Protein 4K9Z (pdb70)

Structure (mmCIF, N/CA/C/O backbone):
data_4K9Z
#
_entry.id   4K9Z
#
_cell.length_a   60.960
_cell.length_b   60.960
_cell.length_c   173.890
_cell.angle_alpha   90.00
_cell.angle_beta   90.00
_cell.angle_gamma   120.00
#
_symmetry.space_group_name_H-M   'P 62 2 2'
#
loop_
_entity.id
_entity.type
_entity.pdbx_description
1 polymer 'Putative thiol-disulfide oxidoreductase'
2 non-polymer 'CHLORIDE ION'
3 water water
#
loop_
_atom_site.group_PDB
_atom_site.id
_atom_site.type_symbol
_atom_site.label_atom_id
_atom_site.label_alt_id
_atom_site.label_comp_id
_atom_site.label_asym_id
_atom_site.label_entity_id
_atom_site.label_seq_id
_atom_site.pdbx_PDB_ins_code
_atom_site.Cartn_x
_atom_site.Cartn_y
_atom_site.Cartn_z
_atom_site.occupancy
_atom_site.B_iso_or_equiv
_atom_site.auth_seq_id
_atom_site.auth_comp_id
_atom_site.auth_asym_id
_atom_site.auth_atom_id
_atom_site.pdbx_PDB_model_num
ATOM 1 N N . ALA A 1 18 ? 74.346 -4.628 190.817 1.00 80.51 18 ALA A N 1
ATOM 2 C CA . ALA A 1 18 ? 73.735 -3.359 190.432 1.00 67.27 18 ALA A CA 1
ATOM 3 C C . ALA A 1 18 ? 72.691 -2.873 191.439 1.00 73.03 18 ALA A C 1
ATOM 4 O O . ALA A 1 18 ? 72.810 -3.110 192.644 1.00 73.65 18 ALA A O 1
ATOM 6 N N . SER A 1 19 ? 71.667 -2.195 190.928 1.00 69.68 19 SER A N 1
ATOM 7 C CA . SER A 1 19 ? 70.681 -1.515 191.763 1.00 57.23 19 SER A CA 1
ATOM 8 C C . SER A 1 19 ? 69.276 -1.635 191.173 1.00 47.88 19 SER A C 1
ATOM 9 O O . SER A 1 19 ? 68.296 -1.187 191.773 1.00 51.99 19 SER A O 1
ATOM 12 N N . LYS A 1 20 ? 69.186 -2.246 189.997 1.00 43.02 20 LYS A N 1
ATOM 13 C CA . LYS A 1 20 ? 67.900 -2.625 189.433 1.00 45.40 20 LYS A CA 1
ATOM 14 C C . LYS A 1 20 ? 67.383 -3.889 190.112 1.00 36.78 20 LYS A C 1
ATOM 15 O O . LYS A 1 20 ? 66.322 -4.403 189.736 1.00 35.52 20 LYS A O 1
ATOM 21 N N . LEU A 1 21 ? 68.135 -4.386 191.099 1.00 28.75 21 LEU A N 1
ATOM 22 C CA . LEU A 1 21 ? 67.742 -5.590 191.850 1.00 26.52 21 LEU A CA 1
ATOM 23 C C . LEU A 1 21 ? 67.352 -5.278 193.286 1.00 30.22 21 LEU A C 1
ATOM 24 O O . LEU A 1 21 ? 67.104 -6.190 194.076 1.00 26.50 21 LEU A O 1
ATOM 29 N N . LEU A 1 22 ? 67.307 -3.991 193.632 1.00 30.21 22 LEU A N 1
ATOM 30 C CA . LEU A 1 22 ? 66.909 -3.591 194.980 1.00 30.35 22 LEU A CA 1
ATOM 31 C C . LEU A 1 22 ? 65.447 -3.979 195.235 1.00 22.65 22 LEU A C 1
ATOM 32 O O . LEU A 1 22 ? 64.631 -3.968 194.311 1.00 25.86 22 LEU A O 1
ATOM 37 N N . PRO A 1 23 ? 65.124 -4.330 196.485 1.00 26.81 23 PRO A N 1
ATOM 38 C CA . PRO A 1 23 ? 63.724 -4.576 196.837 1.00 28.29 23 PRO A CA 1
ATOM 39 C C . PRO A 1 23 ? 62.875 -3.375 196.436 1.00 34.58 23 PRO A C 1
ATOM 40 O O . PRO A 1 23 ? 63.325 -2.226 196.564 1.00 30.16 23 PRO A O 1
ATOM 44 N N . GLY A 1 24 ? 61.681 -3.630 195.917 1.00 29.61 24 GLY A N 1
ATOM 45 C CA . GLY A 1 24 ? 60.843 -2.551 195.425 1.00 31.33 24 GLY A CA 1
ATOM 46 C C . GLY A 1 24 ? 61.029 -2.280 193.943 1.00 36.63 24 GLY A C 1
ATOM 47 O O . GLY A 1 24 ? 60.174 -1.655 193.318 1.00 36.12 24 GLY A O 1
ATOM 48 N N . GLN A 1 25 ? 62.148 -2.726 193.374 1.00 30.66 25 GLN A N 1
ATOM 49 C CA . GLN A 1 25 ? 62.361 -2.570 191.944 1.00 30.43 25 GLN A CA 1
ATOM 50 C C . GLN A 1 25 ? 61.460 -3.531 191.201 1.00 32.91 25 GLN A C 1
ATOM 51 O O . GLN A 1 25 ? 61.198 -4.639 191.686 1.00 31.71 25 GLN A O 1
ATOM 57 N N . PRO A 1 26 ? 60.973 -3.111 190.026 1.00 34.77 26 PRO A N 1
ATOM 58 C CA . PRO A 1 26 ? 60.171 -4.011 189.196 1.00 40.77 26 PRO A CA 1
ATOM 59 C C . PRO A 1 26 ? 60.942 -5.278 188.856 1.00 39.56 26 PRO A C 1
ATOM 60 O O . PRO A 1 26 ? 62.143 -5.222 188.575 1.00 35.90 26 PRO A O 1
ATOM 64 N N . ALA A 1 27 ? 60.252 -6.411 188.905 1.00 33.28 27 ALA A N 1
ATOM 65 C CA . ALA A 1 27 ? 60.835 -7.687 188.510 1.00 29.11 27 ALA A CA 1
ATOM 66 C C . ALA A 1 27 ? 61.113 -7.680 187.011 1.00 31.98 27 ALA A C 1
ATOM 67 O O . ALA A 1 27 ? 60.376 -7.053 186.244 1.00 38.43 27 ALA A O 1
ATOM 69 N N . ILE A 1 28 ? 62.167 -8.371 186.587 1.00 30.71 28 ILE A N 1
ATOM 70 C CA . ILE A 1 28 ? 62.497 -8.441 185.167 1.00 30.15 28 ILE A CA 1
ATOM 71 C C . ILE A 1 28 ? 61.911 -9.701 184.532 1.00 34.05 28 ILE A C 1
ATOM 72 O O . ILE A 1 28 ? 62.192 -10.816 184.975 1.00 33.24 28 ILE A O 1
ATOM 77 N N . ASP A 1 29 ? 61.100 -9.537 183.491 1.00 28.41 29 ASP A N 1
ATOM 78 C CA . ASP A 1 29 ? 60.448 -10.691 182.887 1.00 28.21 29 ASP A CA 1
ATOM 79 C C . ASP A 1 29 ? 61.480 -11.578 182.213 1.00 32.80 29 ASP A C 1
ATOM 80 O O . ASP A 1 29 ? 62.531 -11.098 181.772 1.00 33.97 29 ASP A O 1
ATOM 85 N N . PHE A 1 30 ? 61.194 -12.876 182.173 1.00 32.39 30 PHE A N 1
ATOM 86 C CA . PHE A 1 30 ? 61.942 -13.806 181.331 1.00 29.29 30 PHE A CA 1
ATOM 87 C C . PHE A 1 30 ? 61.040 -14.941 180.870 1.00 28.91 30 PHE A C 1
ATOM 88 O O . PHE A 1 30 ? 59.949 -15.146 181.418 1.00 32.97 30 PHE A O 1
ATOM 96 N N . GLU A 1 31 ? 61.473 -15.658 179.840 1.00 26.23 31 GLU A N 1
ATOM 97 C CA . GLU A 1 31 ? 60.658 -16.743 179.317 1.00 27.39 31 GLU A CA 1
ATOM 98 C C . GLU A 1 31 ? 61.176 -18.067 179.835 1.00 27.48 31 GLU A C 1
ATOM 99 O O . GLU A 1 31 ? 62.349 -18.191 180.211 1.00 36.60 31 GLU A O 1
ATOM 105 N N . MET A 1 32 ? 60.293 -19.052 179.841 1.00 29.76 32 MET A N 1
ATOM 106 C CA . MET A 1 32 ? 60.642 -20.377 180.314 1.00 30.78 32 MET A CA 1
ATOM 107 C C . MET A 1 32 ? 59.783 -21.393 179.586 1.00 32.31 32 MET A C 1
ATOM 108 O O . MET A 1 32 ? 58.683 -21.072 179.137 1.00 42.67 32 MET A O 1
ATOM 113 N N . LEU A 1 33 ? 60.298 -22.614 179.462 1.00 30.36 33 LEU A N 1
ATOM 114 C CA . LEU A 1 33 ? 59.596 -23.702 178.793 1.00 34.55 33 LEU A CA 1
ATOM 115 C C . LEU A 1 33 ? 59.070 -24.665 179.838 1.00 36.68 33 LEU A C 1
ATOM 116 O O . LEU A 1 33 ? 59.756 -24.917 180.837 1.00 31.92 33 LEU A O 1
ATOM 121 N N . ASP A 1 34 ? 57.864 -25.193 179.629 1.00 32.52 34 ASP A N 1
ATOM 122 C CA . ASP A 1 34 ? 57.391 -26.322 180.430 1.00 38.85 34 ASP A CA 1
ATOM 123 C C . ASP A 1 34 ? 57.860 -27.619 179.787 1.00 39.46 34 ASP A C 1
ATOM 124 O O . ASP A 1 34 ? 58.541 -27.581 178.766 1.00 39.87 34 ASP A O 1
ATOM 129 N N . VAL A 1 35 ? 57.500 -28.750 180.351 1.00 39.19 35 VAL A N 1
ATOM 130 C CA . VAL A 1 35 ? 57.988 -30.022 179.871 1.00 35.06 35 VAL A CA 1
ATOM 131 C C . VAL A 1 35 ? 57.261 -30.438 178.596 1.00 36.29 35 VAL A C 1
ATOM 132 O O . VAL A 1 35 ? 57.709 -31.280 177.891 1.00 40.75 35 VAL A O 1
ATOM 136 N N . GLU A 1 36 ? 56.122 -29.825 178.362 1.00 38.50 36 GLU A N 1
ATOM 137 C CA . GLU A 1 36 ? 55.399 -30.028 177.109 1.00 47.65 36 GLU A CA 1
A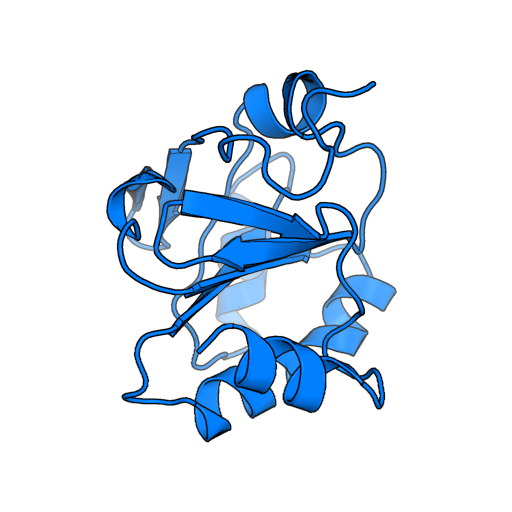TOM 138 C C . GLU A 1 36 ? 55.901 -29.121 176.024 1.00 51.75 36 GLU A C 1
ATOM 139 O O . GLU A 1 36 ? 55.427 -29.237 174.935 1.00 53.96 36 GLU A O 1
ATOM 145 N N . GLY A 1 37 ? 56.818 -28.201 176.320 1.00 48.28 37 GLY A N 1
ATOM 146 C CA . GLY A 1 37 ? 57.374 -27.282 175.337 1.00 45.43 37 GLY A CA 1
ATOM 147 C C . GLY A 1 37 ? 56.663 -25.946 175.162 1.00 46.96 37 GLY A C 1
ATOM 148 O O . GLY A 1 37 ? 57.054 -25.138 174.316 1.00 46.43 37 GLY A O 1
ATOM 149 N N . ASN A 1 38 ? 55.622 -25.693 175.948 1.00 48.14 38 ASN A N 1
ATOM 150 C CA . ASN A 1 38 ? 54.952 -24.399 175.879 1.00 53.19 38 ASN A CA 1
ATOM 151 C C . ASN A 1 38 ? 55.838 -23.312 176.473 1.00 50.68 38 ASN A C 1
ATOM 152 O O . ASN A 1 38 ? 56.374 -23.476 177.570 1.00 42.26 38 ASN A O 1
ATOM 157 N N . VAL A 1 39 ? 56.001 -22.208 175.752 1.00 47.24 39 VAL A N 1
ATOM 158 C CA . VAL A 1 39 ? 56.738 -21.072 176.297 1.00 47.77 39 VAL A CA 1
ATOM 159 C C . VAL A 1 39 ? 55.838 -20.292 177.252 1.00 46.40 39 VAL A C 1
ATOM 160 O O . VAL A 1 39 ? 54.701 -19.971 176.915 1.00 51.65 39 VAL A O 1
ATOM 164 N N . LYS A 1 40 ? 56.336 -20.010 178.453 1.00 33.79 40 LYS A N 1
ATOM 165 C CA . LYS A 1 40 ? 55.605 -19.174 179.399 1.00 33.00 40 LYS A CA 1
ATOM 166 C C . LYS A 1 40 ? 56.476 -17.978 179.766 1.00 32.14 40 LYS A C 1
ATOM 167 O O . LYS A 1 40 ? 57.685 -17.990 179.523 1.00 36.98 40 LYS A O 1
ATOM 173 N N . HIS A 1 41 ? 55.865 -16.938 180.321 1.00 34.47 41 HIS A N 1
ATOM 174 C CA . HIS A 1 41 ? 56.632 -15.778 180.771 1.00 33.13 41 HIS A CA 1
ATOM 175 C C . HIS A 1 41 ? 56.500 -15.620 182.270 1.00 28.89 41 HIS A C 1
ATOM 176 O O . HIS A 1 41 ? 55.469 -15.980 182.842 1.00 34.17 41 HIS A O 1
ATOM 183 N N . LEU A 1 42 ? 57.542 -15.092 182.914 1.00 31.93 42 LEU A N 1
ATOM 184 C CA . LEU A 1 42 ? 57.462 -14.807 184.337 1.00 29.92 42 LEU A CA 1
ATOM 185 C C . LEU A 1 42 ? 56.286 -13.869 184.585 1.00 33.97 42 LEU A C 1
ATOM 186 O O . LEU A 1 42 ? 55.561 -14.015 185.569 1.00 30.64 42 LEU A O 1
ATOM 191 N N . ALA A 1 43 ? 56.077 -12.929 183.665 1.00 32.64 43 ALA A N 1
ATOM 192 C CA . ALA A 1 43 ? 55.018 -11.937 183.825 1.00 33.13 43 ALA A CA 1
ATOM 193 C C . ALA A 1 43 ? 53.610 -12.548 183.795 1.00 37.79 43 ALA A C 1
ATOM 194 O O . ALA A 1 43 ? 52.650 -11.920 184.249 1.00 37.71 43 ALA A O 1
ATOM 196 N N . ASP A 1 44 ? 53.484 -13.765 183.269 1.00 34.60 44 ASP A N 1
ATOM 197 C CA . ASP A 1 44 ? 52.207 -14.488 183.315 1.00 33.16 44 ASP A CA 1
ATOM 198 C C . ASP A 1 44 ? 51.688 -14.718 184.733 1.00 37.61 44 ASP A C 1
ATOM 199 O O . ASP A 1 44 ? 50.497 -14.960 184.930 1.00 36.05 44 ASP A O 1
ATOM 204 N N . PHE A 1 45 ? 52.587 -14.650 185.714 1.00 32.62 45 PHE A N 1
ATOM 205 C CA . PHE A 1 45 ? 52.252 -14.950 187.102 1.00 28.03 45 PHE A CA 1
ATOM 206 C C . PHE A 1 45 ? 52.046 -13.677 187.928 1.00 28.12 45 PHE A C 1
ATOM 207 O O . PHE A 1 45 ? 51.812 -13.731 189.143 1.00 32.17 45 PHE A O 1
ATOM 215 N N . LYS A 1 46 ? 52.137 -12.535 187.251 1.00 30.78 46 LYS A N 1
ATOM 216 C CA . LYS A 1 46 ? 51.859 -11.233 187.854 1.00 38.52 46 LYS A CA 1
ATOM 217 C C . LYS A 1 46 ? 50.551 -11.279 188.640 1.00 34.41 46 LYS A C 1
ATOM 218 O O . LYS A 1 46 ? 49.549 -11.800 188.153 1.00 37.65 46 LYS A O 1
ATOM 224 N N . GLY A 1 47 ? 50.560 -10.752 189.858 1.00 35.75 47 GLY A N 1
ATOM 225 C CA . GLY A 1 47 ? 49.368 -10.779 190.681 1.00 39.70 47 GLY A CA 1
ATOM 226 C C . GLY A 1 47 ? 49.478 -11.827 191.764 1.00 41.46 47 GLY A C 1
ATOM 227 O O . GLY A 1 47 ? 48.761 -11.773 192.765 1.00 33.76 47 GLY A O 1
ATOM 228 N N . LYS A 1 48 ? 50.381 -12.785 191.563 1.00 41.30 48 LYS A N 1
ATOM 229 C CA . LYS A 1 48 ? 50.701 -13.759 192.596 1.00 34.40 48 LYS A CA 1
ATOM 230 C C . LYS A 1 48 ? 52.119 -13.535 193.105 1.00 24.84 48 LYS A C 1
ATOM 231 O O . LYS A 1 48 ? 52.985 -13.057 192.369 1.00 25.95 48 LYS A O 1
ATOM 237 N N . VAL A 1 49 ? 52.337 -13.854 194.372 1.00 22.07 49 VAL A N 1
ATOM 238 C CA . VAL A 1 49 ? 53.702 -13.909 194.901 1.00 25.96 49 VAL A CA 1
ATOM 239 C C . VAL A 1 49 ? 54.426 -14.974 194.081 1.00 34.29 49 VAL A C 1
ATOM 240 O O . VAL A 1 49 ? 53.831 -15.992 193.729 1.00 28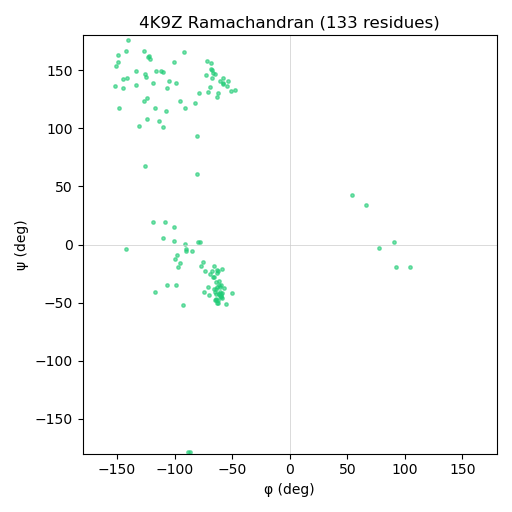.37 49 VAL A O 1
ATOM 244 N N . ILE A 1 50 ? 55.691 -14.734 193.742 1.00 25.47 50 ILE A N 1
ATOM 245 C CA . ILE A 1 50 ? 56.433 -15.688 192.929 1.00 18.96 50 ILE A CA 1
ATOM 246 C C . ILE A 1 50 ? 57.724 -16.021 193.675 1.00 26.91 50 ILE A C 1
ATOM 247 O O . ILE A 1 50 ? 58.482 -15.113 194.022 1.00 20.33 50 ILE A O 1
ATOM 252 N N . TYR A 1 51 ? 57.953 -17.305 193.948 1.00 19.82 51 TYR A N 1
ATOM 253 C CA . TYR A 1 51 ? 59.199 -17.763 194.580 1.00 17.67 51 TYR A CA 1
ATOM 254 C C . TYR A 1 51 ? 59.897 -18.683 193.578 1.00 20.72 51 TYR A C 1
ATOM 255 O O . TYR A 1 51 ? 59.356 -19.720 193.196 1.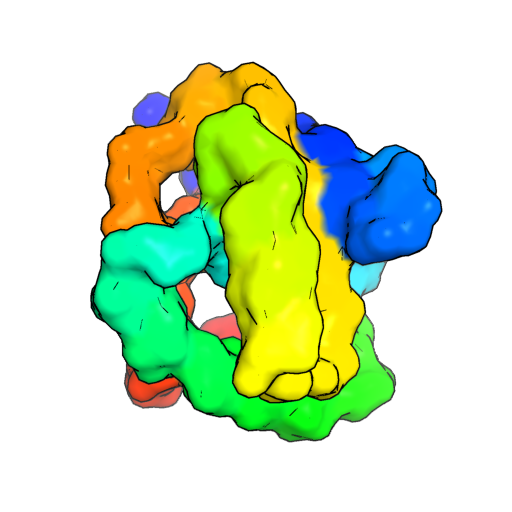00 20.63 51 TYR A O 1
ATOM 264 N N . ILE A 1 52 ? 61.085 -18.291 193.131 1.00 18.42 52 ILE A N 1
ATOM 265 C CA . ILE A 1 52 ? 61.781 -19.014 192.068 1.00 15.63 52 ILE A CA 1
ATOM 266 C C . ILE A 1 52 ? 62.970 -19.804 192.607 1.00 17.22 52 ILE A C 1
ATOM 267 O O . ILE A 1 52 ? 63.750 -19.286 193.403 1.00 17.10 52 ILE A O 1
ATOM 272 N N . ASP A 1 53 ? 63.094 -21.057 192.161 1.00 15.66 53 ASP A N 1
ATOM 273 C CA . ASP A 1 53 ? 64.225 -21.928 192.484 1.00 16.03 53 ASP A CA 1
ATOM 274 C C . ASP A 1 53 ? 64.992 -22.168 191.197 1.00 16.75 53 ASP A C 1
ATOM 275 O O . ASP A 1 53 ? 64.540 -22.920 190.330 1.00 17.76 53 ASP A O 1
ATOM 280 N N . LEU A 1 54 ? 66.153 -21.533 191.080 1.00 14.54 54 LEU A N 1
ATOM 281 C CA . LEU A 1 54 ? 67.021 -21.730 189.926 1.00 18.62 54 LEU A CA 1
ATOM 282 C C . LEU A 1 54 ? 67.982 -22.855 190.234 1.00 17.34 54 LEU A C 1
ATOM 283 O O . LEU A 1 54 ? 68.775 -22.752 191.166 1.00 16.40 54 LEU A O 1
ATOM 288 N N . TRP A 1 55 ? 67.910 -23.936 189.457 1.00 13.84 55 TRP A N 1
ATOM 289 C CA . TRP A 1 55 ? 68.686 -25.128 189.782 1.00 14.46 55 TRP A CA 1
ATOM 290 C C . TRP A 1 55 ? 69.211 -25.697 188.465 1.00 20.17 55 TRP A C 1
ATOM 291 O O . TRP A 1 55 ? 68.908 -25.166 187.394 1.00 20.48 55 TRP A O 1
ATOM 302 N N . ALA A 1 56 ? 70.013 -26.756 188.549 1.00 20.00 56 ALA A N 1
ATOM 303 C CA . ALA A 1 56 ? 70.399 -27.523 187.361 1.00 19.71 56 ALA A CA 1
ATOM 304 C C . ALA A 1 56 ? 70.613 -28.970 187.766 1.00 21.97 56 ALA A C 1
ATOM 305 O O . ALA A 1 56 ? 70.873 -29.256 188.926 1.00 21.13 56 ALA A O 1
ATOM 307 N N . THR A 1 57 ? 70.496 -29.883 186.802 1.00 23.62 57 THR A N 1
ATOM 308 C CA . THR A 1 57 ? 70.500 -31.310 187.108 1.00 17.50 57 THR A CA 1
ATOM 309 C C . THR A 1 57 ? 71.820 -31.802 187.676 1.00 20.10 57 THR A C 1
ATOM 310 O O . THR A 1 57 ? 71.861 -32.841 188.332 1.00 24.36 57 THR A O 1
ATOM 314 N N A TRP A 1 58 ? 72.895 -31.053 187.413 0.47 18.22 58 TRP A N 1
ATOM 315 N N B TRP A 1 58 ? 72.908 -31.086 187.407 0.53 18.29 58 TRP A N 1
ATOM 316 C CA A TRP A 1 58 ? 74.239 -31.398 187.889 0.47 22.20 58 TRP A CA 1
ATOM 317 C CA B TRP A 1 58 ? 74.206 -31.492 187.948 0.53 20.25 58 TRP A CA 1
ATOM 318 C C A TRP A 1 58 ? 74.587 -30.743 189.224 0.47 20.39 58 TRP A C 1
ATOM 319 C C B TRP A 1 58 ? 74.622 -30.700 189.194 0.53 20.19 58 TRP A C 1
ATOM 320 O O A TRP A 1 58 ? 75.626 -31.026 189.821 0.47 24.25 58 TRP A O 1
ATOM 321 O O B TRP A 1 58 ? 75.720 -30.880 189.720 0.53 23.24 58 TRP A O 1
ATOM 342 N N . CYS A 1 59 ? 73.729 -29.837 189.674 1.00 17.94 59 CYS A N 1
ATOM 343 C CA . CYS A 1 59 ? 74.002 -29.061 190.895 1.00 15.15 59 CYS A CA 1
ATOM 344 C C . CYS A 1 59 ? 73.526 -29.807 192.142 1.00 15.80 59 CYS A C 1
ATOM 345 O O . CYS A 1 59 ? 72.347 -29.768 192.486 1.00 17.46 59 CYS A O 1
ATOM 348 N N . GLY A 1 60 ? 74.434 -30.499 192.823 1.00 15.99 60 GLY A N 1
ATOM 349 C CA . GLY A 1 60 ? 74.058 -31.274 193.999 1.00 16.39 60 GLY A CA 1
ATOM 350 C C . GLY A 1 60 ? 73.353 -30.449 195.060 1.00 18.86 60 GLY A C 1
ATOM 351 O O . GLY A 1 60 ? 72.276 -30.821 195.530 1.00 18.23 60 GLY A O 1
ATOM 352 N N . PRO A 1 61 ? 73.950 -29.316 195.434 1.00 16.48 61 PRO A N 1
ATOM 353 C CA . PRO A 1 61 ? 73.332 -28.518 196.496 1.00 22.05 61 PRO A CA 1
ATOM 354 C C . PRO A 1 61 ? 71.969 -27.943 196.084 1.00 15.93 61 PRO A C 1
ATOM 355 O O . PRO A 1 61 ? 71.122 -27.727 196.967 1.00 16.59 61 PRO A O 1
ATOM 359 N N . CYS A 1 62 ? 71.751 -27.712 194.789 1.00 16.99 62 CYS A N 1
ATOM 360 C CA . CYS A 1 62 ? 70.443 -27.258 194.311 1.00 16.91 62 CYS A CA 1
ATOM 361 C C . CYS A 1 62 ? 69.409 -28.339 194.572 1.00 18.55 62 CYS A C 1
ATOM 362 O O . CYS A 1 62 ? 68.325 -28.068 195.082 1.00 16.89 62 CYS A O 1
ATOM 365 N N . ILE A 1 63 ? 69.746 -29.574 194.207 1.00 16.35 63 ILE A N 1
ATOM 366 C CA . ILE A 1 63 ? 68.816 -30.682 194.374 1.00 21.91 63 ILE A CA 1
ATOM 367 C C . ILE A 1 63 ? 68.565 -30.976 195.857 1.00 19.83 63 ILE A C 1
ATOM 368 O O . ILE A 1 63 ? 67.490 -31.437 196.235 1.00 23.70 63 ILE A O 1
ATOM 373 N N . GLN A 1 64 ? 69.538 -30.668 196.707 1.00 18.96 64 GLN A N 1
ATOM 374 C CA . GLN A 1 64 ? 69.320 -30.804 198.143 1.00 23.60 64 GLN A CA 1
ATOM 375 C C . GLN A 1 64 ? 68.227 -29.885 198.705 1.00 25.52 64 GLN A C 1
ATOM 376 O O . GLN A 1 64 ? 67.664 -30.178 199.755 1.00 23.72 64 GLN A O 1
ATOM 382 N N . GLU A 1 65 ? 67.912 -28.796 198.001 1.00 16.26 65 GLU A N 1
ATOM 383 C CA . GLU A 1 65 ? 66.842 -27.886 198.420 1.00 14.60 65 GLU A CA 1
ATOM 384 C C . GLU A 1 65 ? 65.489 -28.277 197.835 1.00 16.20 65 GLU A C 1
ATOM 385 O O . GLU A 1 65 ? 64.477 -27.646 198.133 1.00 15.97 65 GLU A O 1
ATOM 391 N N . SER A 1 66 ? 65.471 -29.280 196.965 1.00 16.87 66 SER A N 1
ATOM 392 C CA . SER A 1 66 ? 64.218 -29.637 196.295 1.00 17.09 66 SER A CA 1
ATOM 393 C C . SER A 1 66 ? 63.114 -30.153 197.230 1.00 20.04 66 SER A C 1
ATOM 394 O O . SER A 1 66 ? 61.959 -29.762 197.079 1.00 21.36 66 SER A O 1
ATOM 397 N N . PRO A 1 67 ? 63.454 -31.026 198.203 1.00 20.39 67 PRO A N 1
ATOM 398 C CA . PRO A 1 67 ? 62.368 -31.413 199.112 1.00 26.22 67 PRO A CA 1
ATOM 399 C C . PRO A 1 67 ? 61.733 -30.227 199.842 1.00 24.12 67 PRO A C 1
ATOM 400 O O . PRO A 1 67 ? 60.505 -30.200 199.961 1.00 22.19 67 PRO A O 1
ATOM 404 N N . ALA A 1 68 ? 62.534 -29.271 200.311 1.00 19.72 68 ALA A N 1
ATOM 405 C CA . ALA A 1 68 ? 61.985 -28.097 200.989 1.00 23.52 68 ALA A CA 1
ATOM 406 C C . ALA A 1 68 ? 61.138 -27.248 200.055 1.00 23.10 68 ALA A C 1
ATOM 407 O O . ALA A 1 68 ? 60.098 -26.729 200.458 1.00 22.96 68 ALA A O 1
ATOM 409 N N . PHE A 1 69 ? 61.595 -27.081 198.818 1.00 19.27 69 PHE A N 1
ATOM 410 C CA . PHE A 1 69 ? 60.850 -26.289 197.840 1.00 19.57 69 PHE A CA 1
ATOM 411 C C . PHE A 1 69 ? 59.509 -26.946 197.536 1.00 20.53 69 PHE A C 1
ATOM 412 O O . PHE A 1 69 ? 58.470 -26.280 197.549 1.00 22.09 69 PHE A O 1
ATOM 420 N N . GLU A 1 70 ? 59.528 -28.256 197.300 1.00 17.84 70 GLU A N 1
ATOM 421 C CA . GLU A 1 70 ? 58.278 -29.008 197.097 1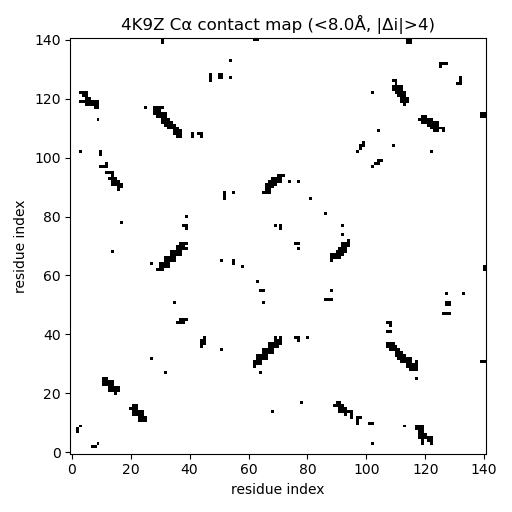.00 23.64 70 GLU A CA 1
ATOM 422 C C . GLU A 1 70 ? 57.350 -28.939 198.313 1.00 24.50 70 GLU A C 1
ATOM 423 O O . GLU A 1 70 ? 56.140 -28.717 198.167 1.00 27.10 70 GLU A O 1
ATOM 429 N N . ALA A 1 71 ? 57.916 -29.112 199.507 1.00 26.49 71 ALA A N 1
ATOM 430 C CA . ALA A 1 71 ? 57.136 -29.060 200.745 1.00 30.15 71 ALA A CA 1
ATOM 431 C C . ALA A 1 71 ? 56.466 -27.702 200.933 1.00 28.53 71 ALA A C 1
ATOM 432 O O . ALA A 1 71 ? 55.319 -27.624 201.372 1.00 29.13 71 ALA A O 1
ATOM 434 N N . LEU A 1 72 ? 57.189 -26.628 200.624 1.00 24.18 72 LEU A N 1
ATOM 435 C CA . LEU A 1 72 ? 56.609 -25.292 200.661 1.00 21.50 72 LEU A CA 1
ATOM 436 C C . LEU A 1 72 ? 55.464 -25.183 199.661 1.00 25.34 72 LEU A C 1
ATOM 437 O O . LEU A 1 72 ? 54.404 -24.609 199.961 1.00 27.91 72 LEU A O 1
ATOM 442 N N . GLY A 1 73 ? 55.678 -25.736 198.470 1.00 25.32 73 GLY A N 1
ATOM 443 C CA . GLY A 1 73 ? 54.661 -25.698 197.429 1.00 28.32 73 GLY A CA 1
ATOM 444 C C . GLY A 1 73 ? 53.395 -26.395 197.887 1.00 36.88 73 GLY A C 1
ATOM 445 O O . GLY A 1 73 ? 52.278 -25.971 197.569 1.00 37.64 73 GLY A O 1
ATOM 446 N N . LYS A 1 74 ? 53.574 -27.466 198.648 1.00 28.20 74 LYS A N 1
ATOM 447 C CA . LYS A 1 74 ? 52.445 -28.215 199.177 1.00 34.22 74 LYS A CA 1
ATOM 448 C C . LYS A 1 74 ? 51.726 -27.412 200.256 1.00 37.25 74 LYS A C 1
ATOM 449 O O . LYS A 1 74 ? 50.494 -27.357 200.280 1.00 34.46 74 LYS A O 1
ATOM 455 N N . LYS A 1 75 ? 52.493 -26.783 201.145 1.00 33.16 75 LYS A N 1
ATOM 456 C CA . LYS A 1 75 ? 51.906 -26.041 202.264 1.00 39.54 75 LYS A CA 1
ATOM 457 C C . LYS A 1 75 ? 51.062 -24.851 201.804 1.00 42.65 75 LYS A C 1
ATOM 458 O O . LYS A 1 75 ? 50.024 -24.541 202.400 1.00 41.31 75 LYS A O 1
ATOM 464 N N . TYR A 1 76 ? 51.502 -24.193 200.738 1.00 32.17 76 TYR A N 1
ATOM 465 C CA . TYR A 1 76 ? 50.841 -22.976 200.285 1.00 31.47 76 TYR A CA 1
ATOM 466 C C . TYR A 1 76 ? 49.926 -23.236 199.097 1.00 30.89 76 TYR A C 1
ATOM 467 O O . TYR A 1 76 ? 49.505 -22.303 198.408 1.00 34.00 76 TYR A O 1
ATOM 476 N N . VAL A 1 77 ? 49.612 -24.509 198.855 1.00 27.29 77 VAL A N 1
ATOM 477 C CA . VAL A 1 77 ? 48.773 -24.856 197.719 1.00 31.79 77 VAL A CA 1
ATOM 478 C C . VAL A 1 77 ? 47.450 -24.101 197.867 1.00 34.17 77 VAL A C 1
ATOM 479 O O . VAL A 1 77 ? 46.938 -23.942 198.983 1.00 38.50 77 VAL A O 1
ATOM 483 N N . GLY A 1 78 ? 46.947 -23.554 196.765 1.00 39.53 78 GLY A N 1
ATOM 484 C CA . GLY A 1 78 ? 45.712 -22.787 196.817 1.00 43.52 78 GLY A CA 1
ATOM 485 C C . GLY A 1 78 ? 45.831 -21.370 197.364 1.00 50.55 78 GLY A C 1
ATOM 486 O O . GLY A 1 78 ? 44.834 -20.645 197.409 1.00 51.59 78 GLY A O 1
ATOM 487 N N . LYS A 1 79 ? 47.027 -20.966 197.796 1.00 40.81 79 LYS A N 1
ATOM 488 C CA . LYS A 1 79 ? 47.242 -19.566 198.172 1.00 42.31 79 LYS A CA 1
ATOM 489 C C . LYS A 1 79 ? 47.738 -18.792 196.951 1.00 41.83 79 LYS A C 1
ATOM 490 O O . LYS A 1 79 ? 48.129 -19.395 195.949 1.00 37.34 79 LYS A O 1
ATOM 496 N N . ASP A 1 80 ? 47.704 -17.464 197.017 1.00 36.11 80 ASP A N 1
ATOM 497 C CA . ASP A 1 80 ? 48.074 -16.651 195.860 1.00 36.96 80 ASP A CA 1
ATOM 498 C C . ASP A 1 80 ? 49.589 -16.511 195.718 1.00 33.63 80 ASP A C 1
ATOM 499 O O . ASP A 1 80 ? 50.130 -15.404 195.757 1.00 31.20 80 ASP A O 1
ATOM 504 N N . ILE A 1 81 ? 50.244 -17.655 195.550 1.00 31.05 81 ILE A N 1
ATOM 505 C CA . ILE A 1 81 ? 51.691 -17.741 195.377 1.00 27.16 81 ILE A CA 1
ATOM 506 C C . ILE A 1 81 ? 51.963 -18.886 194.407 1.00 31.72 81 ILE A C 1
ATOM 507 O O . ILE A 1 81 ? 51.244 -19.899 194.417 1.00 32.03 81 ILE A O 1
ATOM 512 N N . VAL A 1 82 ? 52.952 -18.709 193.532 1.00 27.19 82 VAL A N 1
ATOM 513 C CA . VAL A 1 82 ? 53.396 -19.785 192.651 1.00 23.26 82 VAL A CA 1
ATOM 514 C C . VAL A 1 82 ? 54.862 -20.098 192.947 1.00 26.16 82 VAL A C 1
ATOM 515 O O . VAL A 1 82 ? 55.650 -19.194 193.213 1.00 22.40 82 VAL A O 1
ATOM 519 N N . PHE A 1 83 ? 55.202 -21.383 192.956 1.00 21.82 83 PHE A N 1
ATOM 520 C CA . PHE A 1 83 ? 56.578 -21.825 193.186 1.00 25.09 83 PHE A CA 1
ATOM 521 C C . PHE A 1 83 ? 57.148 -22.321 191.861 1.00 25.95 83 PHE A C 1
ATOM 522 O O . PHE A 1 83 ? 56.649 -23.297 191.291 1.00 23.20 83 PHE A O 1
ATOM 530 N N . LEU A 1 84 ? 58.167 -21.631 191.351 1.00 21.87 84 LEU A N 1
ATOM 531 C CA . LEU A 1 84 ? 58.678 -21.924 190.017 1.00 18.28 84 LEU A CA 1
ATOM 532 C C . LEU A 1 84 ? 60.053 -22.567 190.059 1.00 18.85 84 LEU A C 1
ATOM 533 O O . LEU A 1 84 ? 61.060 -21.879 190.239 1.00 17.98 84 LEU A O 1
ATOM 538 N N . PRO A 1 85 ? 60.110 -23.891 189.880 1.00 19.07 85 PRO A N 1
ATOM 539 C CA . PRO A 1 85 ? 61.441 -24.481 189.735 1.00 17.67 85 PRO A CA 1
ATOM 540 C C . PRO A 1 85 ? 61.878 -24.319 188.289 1.00 23.90 85 PRO A C 1
ATOM 541 O O . PRO A 1 85 ? 61.186 -24.749 187.351 1.00 22.67 85 PRO A O 1
ATOM 545 N N . VAL A 1 86 ? 63.011 -23.654 188.105 1.00 20.73 86 VAL A N 1
ATOM 546 C CA . VAL A 1 86 ? 63.465 -23.297 186.769 1.00 18.47 86 VAL A CA 1
ATOM 547 C C . VAL A 1 86 ? 64.866 -23.851 186.570 1.00 17.42 86 VAL A C 1
ATOM 548 O O . VAL A 1 86 ? 65.832 -23.388 187.171 1.00 18.59 86 VAL A O 1
ATOM 552 N N . SER A 1 87 ? 64.958 -24.889 185.749 1.00 18.68 87 SER A N 1
ATOM 553 C CA . SER A 1 87 ? 66.248 -25.427 185.366 1.00 18.07 87 SER A CA 1
ATOM 554 C C . SER A 1 87 ? 67.016 -24.467 184.464 1.00 23.50 87 SER A C 1
ATOM 555 O O . SER A 1 87 ? 66.450 -23.887 183.520 1.00 22.79 87 SER A O 1
ATOM 558 N N . THR A 1 88 ? 68.304 -24.308 184.750 1.00 20.64 88 THR A N 1
ATOM 559 C CA . THR A 1 88 ? 69.174 -23.496 183.913 1.00 22.86 88 THR A CA 1
ATOM 560 C C . THR A 1 88 ? 70.151 -24.378 183.131 1.00 28.01 88 THR A C 1
ATOM 561 O O . THR A 1 88 ? 71.189 -23.898 182.675 1.00 31.64 88 THR A O 1
ATOM 565 N N . ASP A 1 89 ? 69.830 -25.664 182.996 1.00 28.79 89 ASP A N 1
ATOM 566 C CA . ASP A 1 89 ? 70.689 -26.570 182.240 1.00 34.51 89 ASP A CA 1
ATOM 567 C C . ASP A 1 89 ? 70.918 -25.998 180.849 1.00 32.73 89 ASP A C 1
ATOM 568 O O . ASP A 1 89 ? 69.983 -25.478 180.233 1.00 32.40 89 ASP A O 1
ATOM 573 N N . THR A 1 90 ? 72.171 -26.052 180.394 1.00 33.67 90 THR A N 1
ATOM 574 C CA . THR A 1 90 ? 72.560 -25.527 179.078 1.00 40.54 90 THR A CA 1
ATOM 575 C C . THR A 1 90 ? 71.637 -26.051 177.979 1.00 37.02 90 THR A C 1
ATOM 576 O O . THR A 1 90 ? 71.237 -25.305 177.086 1.00 38.04 90 THR A O 1
ATOM 580 N N . THR A 1 91 ? 71.293 -27.334 178.055 1.00 44.90 91 THR A N 1
ATOM 581 C CA . THR A 1 91 ? 70.331 -27.913 177.119 1.00 44.50 91 THR A CA 1
ATOM 582 C C . THR A 1 91 ? 69.136 -28.558 177.820 1.00 41.99 91 THR A C 1
ATOM 583 O O . THR A 1 91 ? 69.182 -28.878 179.008 1.00 33.87 91 THR A O 1
ATOM 587 N N . THR A 1 92 ? 68.068 -28.743 177.059 1.00 41.35 92 THR A N 1
ATOM 588 C CA . THR A 1 92 ? 66.821 -29.313 177.552 1.00 31.26 92 THR A CA 1
ATOM 589 C C . THR A 1 92 ? 66.893 -30.822 177.864 1.00 37.97 92 THR A C 1
ATOM 590 O O . THR A 1 92 ? 66.274 -31.291 178.820 1.00 39.66 92 THR A O 1
ATOM 594 N N . LYS A 1 93 ? 67.640 -31.591 177.076 1.00 36.67 93 LYS A N 1
ATOM 595 C CA . LYS A 1 93 ? 67.582 -33.050 177.232 1.00 37.67 93 LYS A CA 1
ATOM 596 C C . LYS A 1 93 ? 67.983 -33.625 178.616 1.00 33.61 93 LYS A C 1
ATOM 597 O O . LYS A 1 93 ? 67.286 -34.509 179.122 1.00 35.53 93 LYS A O 1
ATOM 603 N N . PRO A 1 94 ? 69.081 -33.139 179.231 1.00 37.27 94 PRO A N 1
ATOM 604 C CA . PRO A 1 94 ? 69.337 -33.757 180.544 1.00 44.81 94 PRO A CA 1
ATOM 605 C C . PRO A 1 94 ? 68.294 -33.351 181.590 1.00 37.55 94 PRO A C 1
ATOM 606 O O . PRO A 1 94 ? 68.050 -34.108 182.529 1.00 34.37 94 PRO A O 1
ATOM 610 N N . TRP A 1 95 ? 67.670 -32.191 181.407 1.00 32.44 95 TRP A N 1
ATOM 611 C CA . TRP A 1 95 ? 66.570 -31.768 182.271 1.00 31.08 95 TRP A CA 1
ATOM 612 C C . TRP A 1 95 ? 65.391 -32.750 182.172 1.00 35.71 95 TRP A C 1
ATOM 613 O O . TRP A 1 95 ? 64.915 -33.244 183.191 1.00 31.26 95 TRP A O 1
ATOM 624 N N . LEU A 1 96 ? 64.956 -33.080 180.956 1.00 31.42 96 LEU A N 1
ATOM 625 C CA . LEU A 1 96 ? 63.836 -34.004 180.786 1.00 31.60 96 LEU A CA 1
ATOM 626 C C . LEU A 1 96 ? 64.173 -35.416 181.265 1.00 31.66 96 LEU A C 1
ATOM 627 O O . LEU A 1 96 ? 63.323 -36.097 181.849 1.00 46.79 96 LEU A O 1
ATOM 632 N N . ARG A 1 97 ? 65.404 -35.862 181.014 1.00 31.96 97 ARG A N 1
ATOM 633 C CA . ARG A 1 97 ? 65.834 -37.183 181.477 1.00 39.77 97 ARG A CA 1
ATOM 634 C C . ARG A 1 97 ? 65.854 -37.255 182.998 1.00 37.13 97 ARG A C 1
ATOM 635 O O . ARG A 1 97 ? 65.499 -38.279 183.588 1.00 37.69 97 ARG A O 1
ATOM 643 N N . TYR A 1 98 ? 66.272 -36.167 183.636 1.00 34.94 98 TYR A N 1
ATOM 644 C CA . TYR A 1 98 ? 66.319 -36.141 185.086 1.00 32.78 98 TYR A CA 1
ATOM 645 C C . TYR A 1 98 ? 64.904 -36.261 185.620 1.00 33.59 98 TYR A C 1
ATOM 646 O O . TYR A 1 98 ? 64.631 -37.055 186.522 1.00 39.30 98 TYR A O 1
ATOM 655 N N . LEU A 1 99 ? 64.009 -35.457 185.061 1.00 32.71 99 LEU A N 1
ATOM 656 C CA . LEU A 1 99 ? 62.627 -35.424 185.518 1.00 35.09 99 LEU A CA 1
ATOM 657 C C . LEU A 1 99 ? 61.960 -36.784 185.330 1.00 42.34 99 LEU A C 1
ATOM 658 O O . LEU A 1 99 ? 61.099 -37.178 186.122 1.00 42.44 99 LEU A O 1
ATOM 663 N N . ASP A 1 100 ? 62.385 -37.498 184.291 1.00 36.87 100 ASP A N 1
ATOM 664 C CA . ASP A 1 100 ? 61.859 -38.824 183.987 1.00 44.86 100 ASP A CA 1
ATOM 665 C C . ASP A 1 100 ? 62.124 -39.811 185.124 1.00 53.03 100 ASP A C 1
ATOM 666 O O . ASP A 1 100 ? 61.297 -40.683 185.400 1.00 59.29 100 ASP A O 1
ATOM 671 N N . GLY A 1 101 ? 63.268 -39.664 185.789 1.00 42.03 101 GLY A N 1
ATOM 672 C CA . GLY A 1 101 ? 63.662 -40.600 186.830 1.00 49.20 101 GLY A CA 1
ATOM 673 C C . GLY A 1 101 ? 63.398 -40.119 188.245 1.00 55.66 101 GLY A C 1
ATOM 674 O O . GLY A 1 101 ? 63.490 -40.886 189.206 1.00 57.59 101 GLY A O 1
ATOM 675 N N . HIS A 1 102 ? 63.082 -38.839 188.383 1.00 48.30 102 HIS A N 1
ATOM 676 C CA . HIS A 1 102 ? 62.790 -38.278 189.691 1.00 51.65 102 HIS A CA 1
ATOM 677 C C . HIS A 1 102 ? 61.495 -37.498 189.628 1.00 64.04 102 HIS A C 1
ATOM 678 O O . HIS A 1 102 ? 61.463 -36.370 189.132 1.00 68.41 102 HIS A O 1
ATOM 685 N N . LYS A 1 103 ? 60.423 -38.097 190.130 1.00 66.82 103 LYS A N 1
ATOM 686 C CA . LYS A 1 103 ? 59.143 -37.409 190.153 1.00 68.72 103 LYS A CA 1
ATOM 687 C C . LYS A 1 103 ? 59.131 -36.233 191.125 1.00 67.07 103 LYS A C 1
ATOM 688 O O . LYS A 1 103 ? 59.864 -36.199 192.117 1.00 72.34 103 LYS A O 1
ATOM 694 N N . LYS A 1 104 ? 58.303 -35.255 190.788 1.00 62.55 104 LYS A N 1
ATOM 695 C CA . LYS A 1 104 ? 58.181 -34.012 191.517 1.00 56.90 104 LYS A CA 1
ATOM 696 C C . LYS A 1 104 ? 56.693 -33.721 191.465 1.00 53.33 104 LYS A C 1
ATOM 697 O O . LYS A 1 104 ? 55.979 -34.354 190.693 1.00 58.41 104 LYS A O 1
ATOM 703 N N . GLU A 1 105 ? 56.201 -32.791 192.272 1.00 37.61 105 GLU A N 1
ATOM 704 C CA . GLU A 1 105 ? 54.783 -32.454 192.184 1.00 37.39 105 GLU A CA 1
ATOM 705 C C . GLU A 1 105 ? 54.581 -31.103 191.515 1.00 35.81 105 GLU A C 1
ATOM 706 O O . GLU A 1 105 ? 53.605 -30.888 190.791 1.00 37.16 105 GLU A O 1
ATOM 712 N N . LEU A 1 106 ? 55.510 -30.191 191.758 1.00 30.60 106 LEU A N 1
ATOM 713 C CA . LEU A 1 106 ? 55.420 -28.866 191.158 1.00 28.04 106 LEU A CA 1
ATOM 714 C C . LEU A 1 106 ? 55.610 -28.915 189.638 1.00 27.75 106 LEU A C 1
ATOM 715 O O . LEU A 1 106 ? 56.420 -29.695 189.123 1.00 27.75 106 LEU A O 1
ATOM 720 N N . THR A 1 107 ? 54.871 -28.071 188.927 1.00 32.53 107 THR A N 1
ATOM 721 C CA . THR A 1 107 ? 55.078 -27.916 187.492 1.00 29.05 107 THR A CA 1
ATOM 722 C C . THR A 1 107 ? 56.481 -27.396 187.243 1.00 28.97 107 THR A C 1
ATOM 723 O O . THR A 1 107 ? 56.907 -26.409 187.863 1.00 29.90 107 THR A O 1
ATOM 727 N N . GLN A 1 108 ? 57.195 -28.062 186.337 1.00 32.88 108 GLN A N 1
ATOM 728 C CA . GLN A 1 108 ? 58.616 -27.795 186.100 1.00 28.29 108 GLN A CA 1
ATOM 729 C C . GLN A 1 108 ? 58.864 -26.895 184.897 1.00 30.23 108 GLN A C 1
ATOM 730 O O . GLN A 1 108 ? 58.231 -27.046 183.839 1.00 28.46 108 GLN A O 1
ATOM 736 N N . TYR A 1 109 ? 59.804 -25.969 185.040 1.00 19.54 109 TYR A N 1
ATOM 737 C CA . TYR A 1 109 ? 60.177 -25.099 183.926 1.00 23.29 109 TYR A CA 1
ATOM 738 C C . TYR A 1 109 ? 61.680 -25.119 183.657 1.00 28.61 109 TYR A C 1
ATOM 739 O O . TYR A 1 109 ? 62.471 -25.596 184.489 1.00 23.59 109 TYR A O 1
ATOM 748 N N . HIS A 1 110 ? 62.058 -24.583 182.502 1.00 23.97 110 HIS A N 1
ATOM 749 C CA . HIS A 1 110 ? 63.451 -24.511 182.071 1.00 20.88 110 HIS A CA 1
ATOM 750 C C . HIS A 1 110 ? 63.694 -23.191 181.375 1.00 25.58 110 HIS A C 1
ATOM 751 O O . HIS A 1 110 ? 62.819 -22.696 180.646 1.00 26.49 110 HIS A O 1
ATOM 758 N N . SER A 1 111 ? 64.873 -22.606 181.577 1.00 23.10 111 SER A N 1
ATOM 759 C CA . SER A 1 111 ? 65.190 -21.357 180.890 1.00 29.61 111 SER A CA 1
ATOM 760 C C . SER A 1 111 ? 66.674 -21.141 180.650 1.00 34.02 111 SER A C 1
ATOM 761 O O . SER A 1 111 ? 67.496 -21.396 181.530 1.00 30.32 111 SER A O 1
ATOM 764 N N . ASN A 1 112 ? 66.999 -20.691 179.438 1.00 26.01 112 ASN A N 1
ATOM 765 C CA . ASN A 1 112 ? 68.320 -20.162 179.127 1.00 25.17 112 ASN A CA 1
ATOM 766 C C . ASN A 1 112 ? 68.213 -18.710 178.683 1.00 31.95 112 ASN A C 1
ATOM 767 O O . ASN A 1 112 ? 69.125 -18.194 178.033 1.00 39.09 112 ASN A O 1
ATOM 772 N N . ASP A 1 113 ? 67.098 -18.061 179.015 1.00 33.04 113 ASP A N 1
ATOM 773 C CA . ASP A 1 113 ? 66.880 -16.654 178.663 1.00 32.61 113 ASP A CA 1
ATOM 774 C C . ASP A 1 113 ? 68.067 -15.800 179.085 1.00 36.26 113 ASP A C 1
ATOM 775 O O . ASP A 1 113 ? 68.553 -15.917 180.207 1.00 33.20 113 ASP A O 1
ATOM 780 N N . VAL A 1 114 ? 68.547 -14.956 178.177 1.00 36.40 114 VAL A N 1
ATOM 781 C CA . VAL A 1 114 ? 69.725 -14.136 178.457 1.00 33.66 114 VAL A CA 1
ATOM 782 C C . VAL A 1 114 ? 69.467 -13.173 179.616 1.00 32.18 114 VAL A C 1
ATOM 783 O O . VAL A 1 114 ? 70.397 -12.721 180.284 1.00 33.76 114 VAL A O 1
ATOM 787 N N . ALA A 1 115 ? 68.195 -12.877 179.864 1.00 31.21 115 ALA A N 1
ATOM 788 C CA . ALA A 1 115 ? 67.822 -11.955 180.927 1.00 33.45 115 ALA A CA 1
ATOM 789 C C . ALA A 1 115 ? 68.228 -12.483 182.300 1.00 33.64 115 ALA A C 1
ATOM 790 O O . ALA A 1 115 ? 68.408 -11.701 183.232 1.00 33.15 115 ALA A O 1
ATOM 792 N N . LEU A 1 116 ? 68.362 -13.804 182.424 1.00 31.64 116 LEU A N 1
ATOM 793 C CA . LEU A 1 116 ? 68.769 -14.394 183.703 1.00 28.35 116 LEU A CA 1
ATOM 794 C C . LEU A 1 116 ? 70.173 -13.913 184.073 1.00 33.97 116 LEU A C 1
ATOM 795 O O . LEU A 1 116 ? 70.405 -13.409 185.178 1.00 29.02 116 LEU A O 1
ATOM 800 N N . LYS A 1 117 ? 71.102 -14.031 183.129 1.00 34.24 117 LYS A N 1
ATOM 801 C CA . LYS A 1 117 ? 72.482 -13.610 183.370 1.00 40.49 117 LYS A CA 1
ATOM 802 C C . LYS A 1 117 ? 72.638 -12.089 183.371 1.00 44.47 117 LYS A C 1
ATOM 803 O O . LYS A 1 117 ? 73.348 -11.531 184.210 1.00 45.18 117 LYS A O 1
ATOM 809 N N . GLU A 1 118 ? 71.961 -11.413 182.449 1.00 44.24 118 GLU A N 1
ATOM 810 C CA . GLU A 1 118 ? 72.221 -9.989 182.244 1.00 47.29 118 GLU A CA 1
ATOM 811 C C . GLU A 1 118 ? 71.307 -9.008 182.987 1.00 50.10 118 GLU A C 1
ATOM 812 O O . GLU A 1 118 ? 71.635 -7.829 183.110 1.00 52.23 118 GLU A O 1
ATOM 818 N N . SER A 1 119 ? 70.171 -9.479 183.486 1.00 36.62 119 SER A N 1
ATOM 819 C CA . SER A 1 119 ? 69.278 -8.597 184.234 1.00 29.94 119 SER A CA 1
ATOM 820 C C . SER A 1 119 ? 69.126 -9.045 185.680 1.00 35.16 119 SER A C 1
ATOM 821 O O . SER A 1 119 ? 69.103 -8.222 186.592 1.00 35.77 119 SER A O 1
ATOM 824 N N . TRP A 1 120 ? 69.025 -10.353 185.887 1.00 30.57 120 TRP A N 1
ATOM 825 C CA . TRP A 1 120 ? 68.905 -10.884 187.235 1.00 25.88 120 TRP A CA 1
ATOM 826 C C . TRP A 1 120 ? 70.265 -11.198 187.859 1.00 25.99 120 TRP A C 1
ATOM 827 O O . TRP A 1 120 ? 70.330 -11.616 189.021 1.00 24.81 120 TRP A O 1
ATOM 838 N N . ALA A 1 121 ? 71.341 -11.023 187.088 1.00 23.53 121 ALA A N 1
ATOM 839 C CA . ALA A 1 121 ? 72.691 -11.315 187.563 1.00 23.33 121 ALA A CA 1
ATOM 840 C C . ALA A 1 121 ? 72.819 -12.738 188.103 1.00 24.56 121 ALA A C 1
ATOM 841 O O . ALA A 1 121 ? 73.447 -12.964 189.133 1.00 25.15 121 ALA A O 1
ATOM 843 N N . ILE A 1 122 ? 72.238 -13.704 187.408 1.00 20.54 122 ILE A N 1
ATOM 844 C CA . ILE A 1 122 ? 72.364 -15.082 187.872 1.00 17.98 122 ILE A CA 1
ATOM 845 C C . ILE A 1 122 ? 73.707 -15.643 187.439 1.00 27.67 122 ILE A C 1
ATOM 846 O O . ILE A 1 122 ? 73.878 -16.153 186.328 1.00 38.48 122 ILE A O 1
ATOM 851 N N . MET A 1 123 ? 74.662 -15.507 188.348 1.00 22.65 123 MET A N 1
ATOM 852 C CA . MET A 1 123 ? 76.041 -15.896 188.133 1.00 24.08 123 MET A CA 1
ATOM 853 C C . MET A 1 123 ? 76.297 -17.264 188.759 1.00 25.21 123 MET A C 1
ATOM 854 O O . MET A 1 123 ? 77.080 -18.056 188.235 1.00 24.24 123 MET A O 1
ATOM 859 N N . TYR A 1 124 ? 75.646 -17.533 189.890 1.00 21.58 124 TYR A N 1
ATOM 860 C CA . TYR A 1 124 ? 75.832 -18.801 190.589 1.00 19.70 124 TYR A CA 1
ATOM 861 C C . TYR A 1 124 ? 74.497 -19.384 190.989 1.00 24.59 124 TYR A C 1
ATOM 862 O O . TYR A 1 124 ? 73.547 -18.646 191.259 1.00 18.75 124 TYR A O 1
ATOM 871 N N . ILE A 1 125 ? 74.433 -20.710 191.032 1.00 17.49 125 ILE A N 1
ATOM 872 C CA . ILE A 1 125 ? 73.289 -21.386 191.645 1.00 15.14 125 ILE A CA 1
ATOM 873 C C . ILE A 1 125 ? 73.851 -22.261 192.759 1.00 14.82 125 ILE A C 1
ATOM 874 O O . ILE A 1 125 ? 75.038 -22.574 192.749 1.00 15.65 125 ILE A O 1
ATOM 879 N N . PRO A 1 126 ? 73.013 -22.655 193.734 1.00 14.13 126 PRO A N 1
ATOM 880 C CA . PRO A 1 126 ? 71.592 -22.342 193.950 1.00 14.44 126 PRO A CA 1
ATOM 881 C C . PRO A 1 126 ? 71.360 -20.847 194.073 1.00 16.95 126 PRO A C 1
ATOM 882 O O . PRO A 1 126 ? 72.188 -20.094 194.633 1.00 16.56 126 PRO A O 1
ATOM 886 N N . ARG A 1 127 ? 70.230 -20.423 193.530 1.00 14.82 127 ARG A N 1
ATOM 887 C CA . ARG A 1 127 ? 69.805 -19.034 193.580 1.00 14.85 127 ARG A CA 1
ATOM 888 C C . ARG A 1 127 ? 68.300 -19.046 193.700 1.00 19.95 127 ARG A C 1
ATOM 889 O O . ARG A 1 127 ? 67.616 -19.802 192.985 1.00 17.42 127 ARG A O 1
ATOM 897 N N . PHE A 1 128 ? 67.782 -18.222 194.610 1.00 12.71 128 PHE A N 1
ATOM 898 C CA . PHE A 1 128 ? 66.341 -18.094 194.809 1.00 12.94 128 PHE A CA 1
ATOM 899 C C . PHE A 1 128 ? 65.910 -16.647 194.691 1.00 15.13 128 PHE A C 1
ATOM 900 O O . PHE A 1 128 ? 66.666 -15.725 195.022 1.00 18.82 128 PHE A O 1
ATOM 908 N N . ILE A 1 129 ? 64.703 -16.438 194.175 1.00 13.98 129 ILE A N 1
ATOM 909 C CA . ILE A 1 129 ? 64.183 -15.098 193.964 1.00 17.90 129 ILE A CA 1
ATOM 910 C C . ILE A 1 129 ? 62.757 -15.016 194.484 1.00 19.79 129 ILE A C 1
ATOM 911 O O . ILE A 1 129 ? 61.965 -15.939 194.258 1.00 17.43 129 ILE A O 1
ATOM 916 N N . LEU A 1 130 ? 62.427 -13.918 195.169 1.00 16.72 130 LEU A N 1
ATOM 917 C CA . LEU A 1 130 ? 61.078 -13.713 195.692 1.00 20.82 130 LEU A CA 1
ATOM 918 C C . LEU A 1 130 ? 60.508 -12.400 195.170 1.00 23.67 130 LEU A C 1
ATOM 919 O O . LEU A 1 130 ? 61.128 -11.342 195.311 1.00 20.82 130 LEU A O 1
ATOM 924 N N . ILE A 1 131 ? 59.328 -12.475 194.553 1.00 19.40 131 ILE A N 1
ATOM 925 C CA . ILE A 1 131 ? 58.682 -11.314 193.945 1.00 20.99 131 ILE A CA 1
ATOM 926 C C . ILE A 1 131 ? 57.270 -11.170 194.534 1.00 29.27 131 ILE A C 1
ATOM 927 O O . ILE A 1 131 ? 56.636 -12.181 194.833 1.00 26.59 131 ILE A O 1
ATOM 932 N N . ASP A 1 132 ? 56.788 -9.939 194.735 1.00 26.91 132 ASP A N 1
ATOM 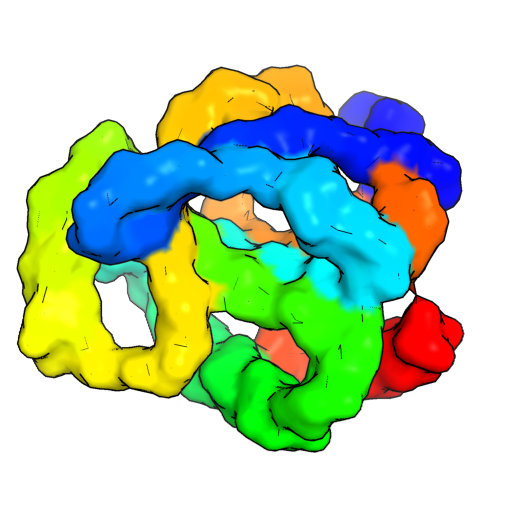933 C CA . ASP A 1 132 ? 55.459 -9.735 195.338 1.00 24.11 132 ASP A CA 1
ATOM 934 C C . ASP A 1 132 ? 54.326 -9.700 194.306 1.00 32.90 132 ASP A C 1
ATOM 935 O O . ASP A 1 132 ? 54.567 -9.840 193.111 1.00 28.69 132 ASP A O 1
ATOM 940 N N . LYS A 1 133 ? 53.095 -9.489 194.765 1.00 35.31 133 LYS A N 1
ATOM 941 C CA . LYS A 1 133 ? 51.950 -9.509 193.852 1.00 37.51 133 LYS A CA 1
ATOM 942 C C . LYS A 1 133 ? 51.955 -8.354 192.857 1.00 40.13 133 LYS A C 1
ATOM 943 O O . LYS A 1 133 ? 51.342 -8.450 191.789 1.00 38.17 133 LYS A O 1
ATOM 949 N N . ASP A 1 134 ? 52.653 -7.273 193.204 1.00 32.30 134 ASP A N 1
ATOM 950 C CA . ASP A 1 134 ? 52.784 -6.121 192.318 1.00 35.06 134 ASP A CA 1
ATOM 951 C C . ASP A 1 134 ? 53.838 -6.361 191.255 1.00 32.53 134 ASP A C 1
ATOM 952 O O . ASP A 1 134 ? 54.127 -5.477 190.449 1.00 31.86 134 ASP A O 1
ATOM 957 N N . PHE A 1 135 ? 54.421 -7.556 191.276 1.00 27.60 135 PHE A N 1
ATOM 958 C CA . PHE A 1 135 ? 55.524 -7.915 190.389 1.00 29.73 135 PHE A CA 1
ATOM 959 C C . PHE A 1 135 ? 56.770 -7.078 190.713 1.00 30.18 135 PHE A C 1
ATOM 960 O O . PHE A 1 135 ? 57.560 -6.734 189.828 1.00 31.01 135 PHE A O 1
ATOM 968 N N . ASN A 1 136 ? 56.950 -6.769 191.996 1.00 24.96 136 ASN A N 1
ATOM 969 C CA . ASN A 1 136 ? 58.155 -6.090 192.443 1.00 27.26 136 ASN A CA 1
ATOM 970 C C . ASN A 1 136 ? 59.042 -7.016 193.265 1.00 26.89 136 ASN A C 1
ATOM 971 O O . ASN A 1 136 ? 58.554 -7.911 193.959 1.00 27.57 136 ASN A O 1
ATOM 976 N N . ILE A 1 137 ? 60.344 -6.793 193.177 1.00 27.60 137 ILE A N 1
ATOM 977 C CA . ILE A 1 137 ? 61.313 -7.616 193.893 1.00 25.10 137 ILE A CA 1
ATOM 978 C C . ILE A 1 137 ? 61.153 -7.500 195.404 1.00 31.97 137 ILE A C 1
ATOM 979 O O . ILE A 1 137 ? 61.124 -6.391 195.959 1.00 31.16 137 ILE A O 1
ATOM 984 N N . VAL A 1 138 ? 61.016 -8.641 196.073 1.00 23.96 138 VAL A N 1
ATOM 985 C CA . VAL A 1 138 ? 61.045 -8.645 197.526 1.00 22.02 138 VAL A CA 1
ATOM 986 C C . VAL A 1 138 ? 62.483 -8.908 197.951 1.00 25.46 138 VAL A C 1
ATOM 987 O O . VAL A 1 138 ? 6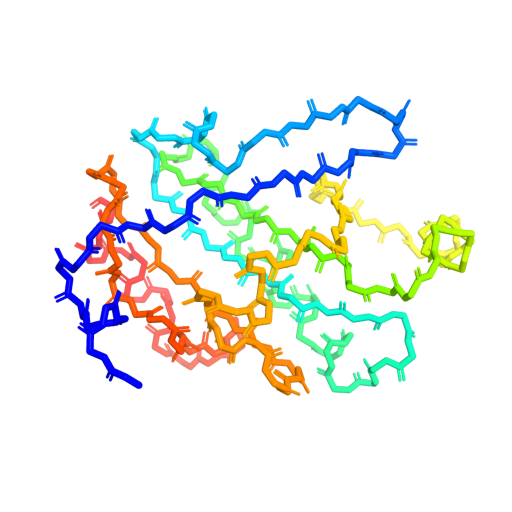3.069 -8.158 198.739 1.00 24.14 138 VAL A O 1
ATOM 991 N N . ASN A 1 139 ? 63.057 -9.978 197.411 1.00 21.77 139 ASN A N 1
ATOM 992 C CA . ASN A 1 139 ? 64.477 -10.245 197.597 1.00 21.92 139 ASN A CA 1
ATOM 993 C C . ASN A 1 139 ? 65.020 -10.945 196.361 1.00 20.83 139 ASN A C 1
ATOM 994 O O . ASN A 1 139 ? 64.572 -12.050 196.030 1.00 20.85 139 ASN A O 1
ATOM 999 N N . ALA A 1 140 ? 65.972 -10.320 195.667 1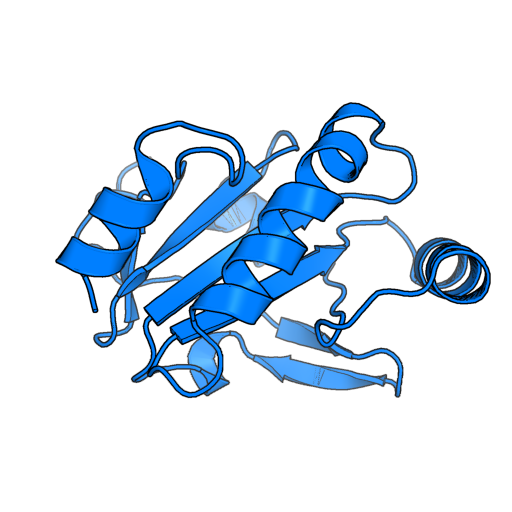.00 19.54 140 ALA A N 1
ATOM 1000 C CA . ALA A 1 140 ? 66.528 -10.931 194.455 1.00 19.55 140 ALA A CA 1
ATOM 1001 C C . ALA A 1 140 ? 67.495 -12.073 194.782 1.00 18.76 140 ALA A C 1
ATOM 1002 O O . ALA A 1 140 ? 67.874 -12.844 193.894 1.00 18.31 140 ALA A O 1
ATOM 1004 N N . TYR A 1 141 ? 67.914 -12.135 196.045 1.00 16.79 141 TYR A N 1
ATOM 1005 C CA . TYR A 1 141 ? 68.777 -13.197 196.571 1.00 17.10 141 TYR A CA 1
ATOM 1006 C C . TYR A 1 141 ? 68.064 -13.791 197.781 1.00 22.10 141 TYR A C 1
ATOM 1007 O O . TYR A 1 141 ? 68.488 -13.646 198.934 1.00 20.38 141 TYR A O 1
ATOM 1016 N N . ALA A 1 142 ? 66.950 -14.454 197.512 1.00 15.51 142 ALA A N 1
ATOM 1017 C CA . ALA A 1 142 ? 66.042 -14.864 198.581 1.00 16.94 142 ALA A CA 1
ATOM 1018 C C . ALA A 1 142 ? 66.626 -16.000 199.414 1.00 14.48 142 ALA A C 1
ATOM 1019 O O . ALA A 1 142 ? 67.507 -16.727 198.948 1.00 14.75 142 ALA A O 1
ATOM 1021 N N . PRO A 1 143 ? 66.140 -16.156 200.661 1.00 18.70 143 PRO A N 1
ATOM 1022 C CA . PRO A 1 143 ? 66.580 -17.292 201.484 1.00 21.29 143 PRO A CA 1
ATOM 1023 C C . PRO A 1 143 ? 66.256 -18.626 200.820 1.00 19.08 143 PRO A C 1
ATOM 1024 O O . PRO A 1 143 ? 65.310 -18.710 200.031 1.00 18.03 143 PRO A O 1
ATOM 1028 N N A ARG A 1 144 ? 67.027 -19.658 201.140 0.61 18.72 144 ARG A N 1
ATOM 1029 N N B ARG A 1 144 ? 67.049 -19.653 201.135 0.39 18.62 144 ARG A N 1
ATOM 1030 C CA A ARG A 1 144 ? 66.766 -20.986 200.598 0.61 18.58 144 ARG A CA 1
ATOM 1031 C CA B ARG A 1 144 ? 66.814 -21.018 200.652 0.39 19.65 144 ARG A CA 1
ATOM 1032 C C A ARG A 1 144 ? 65.493 -21.576 201.187 0.61 19.21 144 ARG A C 1
ATOM 1033 C C B ARG A 1 144 ? 65.488 -21.559 201.186 0.39 19.10 144 ARG A C 1
ATOM 1034 O O A ARG A 1 144 ? 65.063 -21.194 202.279 0.61 19.48 144 ARG A O 1
ATOM 1035 O O B ARG A 1 144 ? 65.019 -21.133 202.245 0.39 19.49 144 ARG A O 1
ATOM 1050 N N . PRO A 1 145 ? 64.869 -22.505 200.459 1.00 15.49 145 PRO A N 1
ATOM 1051 C CA . PRO A 1 145 ? 63.574 -23.025 200.913 1.00 16.35 145 PRO A CA 1
ATOM 1052 C C . PRO A 1 145 ? 63.667 -23.800 202.225 1.00 24.56 145 PRO A C 1
ATOM 1053 O O . PRO A 1 145 ? 62.662 -23.921 202.910 1.00 22.37 145 PRO A O 1
ATOM 1057 N N . SER A 1 146 ? 64.857 -24.275 202.580 1.00 22.96 146 SER A N 1
ATOM 1058 C CA . SER A 1 146 ? 65.033 -25.018 203.831 1.00 25.97 146 SER A CA 1
ATOM 1059 C C . SER A 1 146 ? 65.411 -24.130 205.013 1.00 35.40 146 SER A C 1
ATOM 1060 O O . SER A 1 146 ? 65.594 -24.626 206.130 1.00 32.44 146 SER A O 1
ATOM 1063 N N . SER A 1 147 ? 65.523 -22.824 204.771 1.00 25.53 147 SER A N 1
ATOM 1064 C CA . SER A 1 147 ? 65.890 -21.854 205.813 1.00 27.90 147 SER A CA 1
ATOM 1065 C C . SER A 1 147 ? 64.782 -21.687 206.871 1.00 31.41 147 SER A C 1
ATOM 1066 O O . SER A 1 147 ? 63.602 -21.938 206.612 1.00 23.84 147 SER A O 1
ATOM 1069 N N . GLU A 1 148 ? 65.135 -21.251 208.074 1.00 29.83 148 GLU A N 1
ATOM 1070 C CA . GLU A 1 148 ? 64.094 -21.149 209.093 1.00 25.15 148 GLU A CA 1
ATOM 1071 C C . GLU A 1 148 ? 63.159 -19.966 208.828 1.00 30.04 148 GLU A C 1
ATOM 1072 O O . GLU A 1 148 ? 62.009 -19.972 209.269 1.00 32.59 148 GLU A O 1
ATOM 1078 N N . GLU A 1 149 ? 63.625 -18.971 208.074 1.00 27.50 149 GLU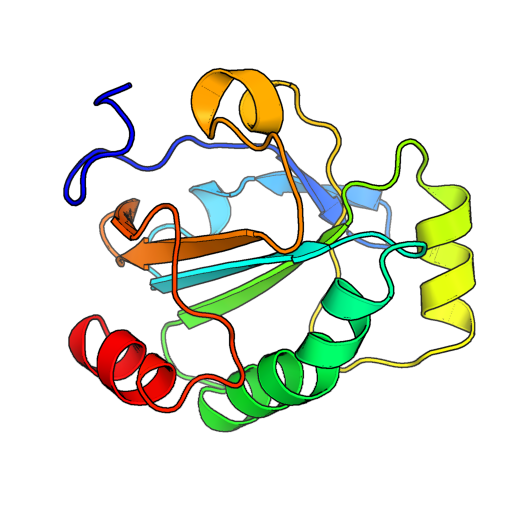 A N 1
ATOM 1079 C CA . GLU A 1 149 ? 62.852 -17.733 207.939 1.00 24.98 149 GLU A CA 1
ATOM 1080 C C . GLU A 1 149 ? 61.996 -17.620 206.673 1.00 32.47 149 GLU A C 1
ATOM 1081 O O . GLU A 1 149 ? 61.190 -16.693 206.559 1.00 25.64 149 GLU A O 1
ATOM 1087 N N . ILE A 1 150 ? 62.152 -18.545 205.726 1.00 27.33 150 ILE A N 1
ATOM 1088 C CA . ILE A 1 150 ? 61.429 -18.406 204.454 1.00 25.38 150 ILE A CA 1
ATOM 1089 C C . ILE A 1 150 ? 59.891 -18.363 204.589 1.00 26.38 150 ILE A C 1
ATOM 1090 O O . ILE A 1 150 ? 59.231 -17.532 203.952 1.00 26.69 150 ILE A O 1
ATOM 1095 N N . GLY A 1 151 ? 59.325 -19.225 205.429 1.00 28.18 151 GLY A N 1
ATOM 1096 C CA . GLY A 1 151 ? 57.881 -19.238 205.627 1.00 38.56 151 GLY A CA 1
ATOM 1097 C C . GLY A 1 151 ? 57.357 -17.900 206.122 1.00 37.06 151 GLY A C 1
ATOM 1098 O O . GLY A 1 151 ? 56.368 -17.361 205.606 1.00 34.85 151 GLY A O 1
ATOM 1099 N N . THR A 1 152 ? 58.046 -17.350 207.115 1.00 34.13 152 THR A N 1
ATOM 1100 C CA . THR A 1 152 ? 57.696 -16.050 207.669 1.00 33.97 152 THR A CA 1
ATOM 1101 C C . THR A 1 152 ? 57.799 -14.959 206.611 1.00 33.38 152 THR A C 1
ATOM 1102 O O . THR A 1 152 ? 56.926 -14.087 206.514 1.00 36.59 152 THR A O 1
ATOM 1106 N N . LEU A 1 153 ? 58.859 -15.015 205.806 1.00 30.25 153 LEU A N 1
ATOM 1107 C CA . LEU A 1 153 ? 59.042 -14.054 204.725 1.00 24.84 153 LEU A CA 1
ATOM 1108 C C . LEU A 1 153 ? 57.902 -14.162 203.721 1.00 32.37 153 LEU A C 1
ATOM 1109 O O . LEU A 1 153 ? 57.310 -13.148 203.335 1.00 32.87 153 LEU A O 1
ATOM 1114 N N . ILE A 1 154 ? 57.587 -15.391 203.311 1.00 24.77 154 ILE A N 1
ATOM 1115 C CA . ILE A 1 154 ? 56.497 -15.624 202.366 1.00 27.91 154 ILE A CA 1
ATOM 1116 C C . ILE A 1 154 ? 55.165 -15.115 202.933 1.00 32.41 154 ILE A C 1
ATOM 1117 O O . ILE A 1 154 ? 54.397 -14.443 202.242 1.00 37.34 154 ILE A O 1
ATOM 1122 N N . ASP A 1 155 ? 54.907 -15.432 204.194 1.00 27.80 155 ASP A N 1
ATOM 1123 C CA . ASP A 1 155 ? 53.684 -14.976 204.857 1.00 39.87 155 ASP A CA 1
ATOM 1124 C C . ASP A 1 155 ? 53.574 -13.454 204.898 1.00 45.71 155 ASP A C 1
ATOM 1125 O O . ASP A 1 155 ? 52.481 -12.905 204.782 1.00 40.86 155 ASP A O 1
ATOM 1130 N N . SER A 1 156 ? 54.710 -12.775 205.049 1.00 39.58 156 SER A N 1
ATOM 1131 C CA . SER A 1 156 ? 54.731 -11.315 205.108 1.00 36.51 156 SER A CA 1
ATOM 1132 C C . SER A 1 156 ? 54.261 -10.690 203.802 1.00 42.87 156 SER A C 1
ATOM 1133 O O . SER A 1 156 ? 53.658 -9.621 203.809 1.00 46.64 156 SER A O 1
ATOM 1136 N N . VAL A 1 157 ? 54.537 -11.357 202.684 1.00 41.34 157 VAL A N 1
ATOM 1137 C CA . VAL A 1 157 ? 54.234 -10.797 201.366 1.00 39.89 157 VAL A CA 1
ATOM 1138 C C . VAL A 1 157 ? 52.896 -11.318 200.812 1.00 43.32 157 VAL A C 1
ATOM 1139 O O . VAL A 1 157 ? 52.296 -10.714 199.915 1.00 42.34 157 VAL A O 1
ATOM 1143 N N . LEU A 1 158 ? 52.423 -12.434 201.358 1.00 37.93 158 LEU A N 1
ATOM 1144 C CA . LEU A 1 158 ? 51.119 -12.975 200.977 1.00 44.04 158 LEU A CA 1
ATOM 1145 C C . LEU A 1 158 ? 49.982 -12.104 201.505 1.00 47.59 158 LEU A C 1
ATOM 1146 O O . LEU A 1 158 ? 50.011 -11.669 202.659 1.00 52.98 158 LEU A O 1
#

CATH classification: 3.40.30.10

Foldseek 3Di:
DPCQDFQRAADKDWKAFPVGDIDIPCVLAQAKEKEWEDAPPGVVSVVLQVLLLVVCVVCPPPRYAYEYEYAPPDDVVVNVSCVVDPGDHGYIYDVTVCCCVPLVCPDDRAMFIAANNNTGRHSRDDGSPDPCRVVSNVVRD

Organism: Phocaeicola vulgatus (strain ATCC 8482 / DSM 1447 / JCM 5826 / CCUG 4940 / NBRC 14291 / NCTC 11154) (NCBI:txid435590)

InterPro domains:
  IPR013740 Redoxin [PF08534] (319-438)
  IPR013766 Thioredoxin domain [PS51352] (316-454)
  IPR036249 Thioredoxin-like superfamily [SSF52833] (315-454)
  IPR050553 Thioredoxin family ResA/DsbE subfamily [PTHR42852] (267-436)

Nearest PDB structures (foldseek):
  4k9z-assembly1_A  TM=1.007E+00  e=1.992E-31  Phocaeicola vulgatus ATCC 8482
  4nmu-assembly2_B  TM=8.550E-01  e=6.854E-10  Bacillus anthracis
  2h1b-assembly2_B  TM=8.501E-01  e=3.408E-09  Bacillus subtilis
  2h1a-assembly1_A  TM=8.465E-01  e=5.339E-09  Bacillus subtilis
  3c73-assembly1_A  TM=8.301E-01  e=8.366E-09  unclassified

Solvent-accessible surface area: 7631 Å² total; per-residue (Å²): 138,65,155,18,97,91,52,64,87,11,41,54,3,82,3,61,20,76,142,44,81,88,77,77,0,38,79,23,132,40,93,0,0,0,0,3,0,3,0,27,178,7,38,72,0,45,141,17,12,95,22,3,36,58,17,8,148,152,18,115,81,123,77,14,30,11,0,7,0,0,34,3,122,75,51,149,48,1,74,185,35,26,117,61,89,196,56,152,36,84,12,18,6,4,84,31,94,16,10,121,132,44,0,42,20,128,158,35,28,14,4,0,0,0,31,79,106,16,41,3,35,51,3,127,10,26,110,6,74,34,175,85,4,20,102,44,0,81,86,29,65

Radius of gyration: 13.96 Å; Cα contacts (8 Å, |Δi|>4): 259; chains: 1; bounding box: 30×39×34 Å

Secondary structure (DSSP, 8-state):
--TTSTTSBPPP-EEE-TT--EEEGGGGTTSEEEEEEE-TT-HHHHHTHHHHHHHHHHTTTSSEEEEEEE--SSHHHHHHHHHHS--SSPPEE---HHHHHTS---SSSEEEEE-TTSBEEETTPPPTTSSSHHHHHHHH-

B-factor: mean 34.49, std 14.76, range [12.71, 99.18]

Sequence (141 aa):
ASKLLPGQPAIDFEMLDVEGNVKHLADFKGKVIYIDLWATWWCGPCIQESPAFEALGKKYVGKDIVFLPVSTDTTTKPWLRYLDGHKKELTQYHSNDVALKESWAIMYIPRFILIDKDFNIVNAYAPRRPSSEEIGTLIDSVL